Protein AF-W1IBV4-F1 (afdb_monomer_lite)

Foldseek 3Di:
DVVVLVVVLVVLVVLLVVLLVVLVVVLVVLVVVLVVQVVVDDVVNVVSVVVVVVSVVVSVVSVVVSVVSVVVSVVSVVVVVVVVVVVD

Structure (mmCIF, N/CA/C/O backbone):
data_AF-W1IBV4-F1
#
_entry.id   AF-W1IBV4-F1
#
loop_
_atom_site.group_PDB
_atom_site.id
_atom_site.type_symbol
_atom_site.label_atom_id
_atom_site.label_alt_id
_atom_site.label_comp_id
_atom_site.label_asym_id
_atom_site.label_entity_id
_atom_site.label_seq_id
_atom_site.pdbx_PDB_ins_code
_atom_site.Cartn_x
_atom_site.Cartn_y
_atom_site.Cartn_z
_atom_site.occupancy
_atom_site.B_iso_or_equiv
_atom_site.auth_seq_id
_atom_site.auth_comp_id
_atom_site.auth_asym_id
_atom_site.auth_atom_id
_atom_site.pdbx_PDB_model_num
ATOM 1 N N . TYR A 1 1 ? 18.809 7.547 -21.999 1.00 59.78 1 TYR A N 1
ATOM 2 C CA . TYR A 1 1 ? 17.397 7.189 -22.233 1.00 59.78 1 TYR A CA 1
ATOM 3 C C . TYR A 1 1 ? 16.998 5.955 -21.418 1.00 59.78 1 TYR A C 1
ATOM 5 O O . TYR A 1 1 ? 16.247 6.107 -20.465 1.00 59.78 1 TYR A O 1
ATOM 13 N N . ILE A 1 2 ? 17.610 4.787 -21.656 1.00 61.03 2 ILE A N 1
ATOM 14 C CA . ILE A 1 2 ? 17.307 3.493 -20.998 1.00 61.03 2 ILE A CA 1
ATOM 15 C C . ILE A 1 2 ? 17.240 3.554 -19.454 1.00 61.03 2 ILE A C 1
ATOM 17 O O . ILE A 1 2 ? 16.266 3.089 -18.868 1.00 61.03 2 ILE A O 1
ATOM 21 N N . ARG A 1 3 ? 18.199 4.213 -18.779 1.00 58.78 3 ARG A N 1
ATOM 22 C CA . ARG A 1 3 ? 18.199 4.340 -17.301 1.00 58.78 3 ARG A CA 1
ATOM 23 C C . ARG A 1 3 ? 16.972 5.068 -16.729 1.00 58.78 3 ARG A C 1
ATOM 25 O O . ARG A 1 3 ? 16.518 4.729 -15.645 1.00 58.78 3 ARG A O 1
ATOM 32 N N . SER A 1 4 ? 16.434 6.058 -17.444 1.00 72.88 4 SER A N 1
ATOM 33 C CA . SER A 1 4 ? 15.290 6.855 -16.972 1.00 72.88 4 SER A CA 1
ATOM 34 C C . SER A 1 4 ? 13.960 6.112 -17.167 1.00 72.88 4 SER A C 1
ATOM 36 O O . SER A 1 4 ? 13.099 6.149 -16.293 1.00 72.88 4 SER A O 1
ATOM 38 N N . TYR A 1 5 ? 13.829 5.342 -18.253 1.00 66.06 5 TYR A N 1
ATOM 39 C CA . TYR A 1 5 ? 12.679 4.456 -18.472 1.00 66.06 5 TYR A CA 1
ATOM 40 C C . TYR A 1 5 ? 12.658 3.270 -17.503 1.00 66.06 5 TYR A C 1
ATOM 42 O O . TYR A 1 5 ? 11.598 2.924 -16.984 1.00 66.06 5 TYR A O 1
ATOM 50 N N . LEU A 1 6 ? 13.826 2.704 -17.180 1.00 69.19 6 LEU A N 1
ATOM 51 C CA . LEU A 1 6 ? 13.951 1.681 -16.141 1.00 69.19 6 LEU A CA 1
ATOM 52 C C . LEU A 1 6 ? 13.555 2.234 -14.765 1.00 69.19 6 LEU A C 1
ATOM 54 O O . LEU A 1 6 ? 12.766 1.613 -14.056 1.00 69.19 6 LEU A O 1
ATOM 58 N N . ALA A 1 7 ? 14.026 3.437 -14.419 1.00 75.62 7 ALA A N 1
ATOM 59 C CA . ALA A 1 7 ? 13.628 4.114 -13.187 1.00 75.62 7 ALA A CA 1
ATOM 60 C C . ALA A 1 7 ? 12.108 4.353 -13.125 1.00 75.62 7 ALA A C 1
ATOM 62 O O . ALA A 1 7 ? 11.509 4.181 -12.066 1.00 75.62 7 ALA A O 1
ATOM 63 N N . ARG A 1 8 ? 11.463 4.672 -14.259 1.00 78.38 8 ARG A N 1
ATOM 64 C CA . ARG A 1 8 ? 10.000 4.812 -14.350 1.00 78.38 8 ARG A CA 1
ATOM 65 C C . ARG A 1 8 ? 9.271 3.498 -14.055 1.00 78.38 8 ARG A C 1
ATOM 67 O O . ARG A 1 8 ? 8.316 3.509 -13.285 1.00 78.38 8 ARG A O 1
ATOM 74 N N . ASN A 1 9 ? 9.741 2.381 -14.611 1.00 72.88 9 ASN A N 1
ATOM 75 C CA . ASN A 1 9 ? 9.182 1.048 -14.350 1.00 72.88 9 ASN A CA 1
ATOM 76 C C . ASN A 1 9 ? 9.331 0.621 -12.888 1.00 72.88 9 ASN A C 1
ATOM 78 O O . ASN A 1 9 ? 8.363 0.190 -12.265 1.00 72.88 9 ASN A O 1
ATOM 82 N N . VAL A 1 10 ? 10.528 0.792 -12.324 1.00 79.88 10 VAL A N 1
ATOM 83 C CA . VAL A 1 10 ? 10.798 0.478 -10.914 1.00 79.88 10 VAL A CA 1
ATOM 84 C C . VAL A 1 10 ? 9.949 1.353 -9.991 1.00 79.88 10 VAL A C 1
ATOM 86 O O . VAL A 1 10 ? 9.372 0.857 -9.028 1.00 79.88 10 VAL A O 1
ATOM 89 N N . SER A 1 11 ? 9.798 2.641 -10.311 1.00 83.56 11 SER A N 1
ATOM 90 C CA . SER A 1 11 ? 8.959 3.564 -9.540 1.00 83.56 11 SER A CA 1
ATOM 91 C C . SER A 1 11 ? 7.472 3.172 -9.559 1.00 83.56 11 SER A C 1
ATOM 93 O O . SER A 1 11 ? 6.767 3.378 -8.570 1.00 83.56 11 SER A O 1
ATOM 95 N N . LEU A 1 12 ? 6.990 2.563 -10.647 1.00 81.94 12 LEU A N 1
ATOM 96 C CA . LEU A 1 12 ? 5.627 2.034 -10.755 1.00 81.94 12 LEU A CA 1
ATOM 97 C C . LEU A 1 12 ? 5.416 0.807 -9.853 1.00 81.94 12 LEU A C 1
ATOM 99 O O . LEU A 1 12 ? 4.448 0.757 -9.098 1.00 81.94 12 LEU A O 1
ATOM 103 N N . GLY A 1 13 ? 6.354 -0.146 -9.885 1.00 79.88 13 GLY A N 1
ATOM 104 C CA . GLY A 1 13 ? 6.314 -1.347 -9.044 1.00 79.88 13 GLY A CA 1
ATOM 105 C C . GLY A 1 13 ? 6.457 -1.034 -7.553 1.00 79.88 13 GLY A C 1
ATOM 106 O O . GLY A 1 13 ? 5.726 -1.582 -6.730 1.00 79.88 13 GLY A O 1
ATOM 107 N N . LEU A 1 14 ? 7.329 -0.085 -7.196 1.00 84.69 14 LEU A N 1
ATOM 108 C CA . LEU A 1 14 ? 7.482 0.372 -5.812 1.00 84.69 14 LEU A CA 1
ATOM 109 C C . LEU A 1 14 ? 6.191 1.007 -5.274 1.00 84.69 14 LEU A C 1
ATOM 111 O O . LEU A 1 14 ? 5.838 0.791 -4.120 1.00 84.69 14 LEU A O 1
ATOM 115 N N . ARG A 1 15 ? 5.457 1.746 -6.115 1.00 84.00 15 ARG A N 1
ATOM 116 C CA . ARG A 1 15 ? 4.163 2.353 -5.760 1.00 84.00 15 ARG A CA 1
ATOM 117 C C . ARG A 1 15 ? 3.106 1.300 -5.433 1.00 84.00 15 ARG A C 1
ATOM 119 O O . ARG A 1 15 ? 2.354 1.462 -4.479 1.00 84.00 15 ARG A O 1
ATOM 126 N N . LEU A 1 16 ? 3.091 0.208 -6.194 1.00 82.69 16 LEU A N 1
ATOM 127 C CA . LEU A 1 16 ? 2.226 -0.940 -5.944 1.00 82.69 16 LEU A CA 1
ATOM 128 C C . LEU A 1 16 ? 2.529 -1.586 -4.586 1.00 82.69 16 LEU A C 1
ATOM 130 O O . LEU A 1 16 ? 1.635 -1.764 -3.762 1.00 82.69 16 LEU A O 1
ATOM 134 N N . ALA A 1 17 ? 3.806 -1.899 -4.351 1.00 84.50 17 ALA A N 1
ATOM 135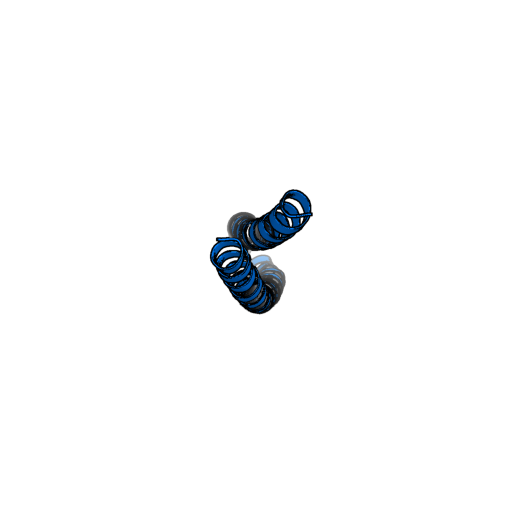 C CA . ALA A 1 17 ? 4.263 -2.538 -3.122 1.00 84.50 17 ALA A CA 1
ATOM 136 C C . ALA A 1 17 ? 4.001 -1.656 -1.891 1.00 84.50 17 ALA A C 1
ATOM 138 O O . ALA A 1 17 ? 3.555 -2.158 -0.859 1.00 84.50 17 ALA A O 1
ATOM 139 N N . ALA A 1 18 ? 4.222 -0.343 -2.014 1.00 85.12 18 ALA A N 1
ATOM 140 C CA . ALA A 1 18 ? 3.943 0.623 -0.960 1.00 85.12 18 ALA A CA 1
ATOM 141 C C . ALA A 1 18 ? 2.447 0.685 -0.613 1.00 85.12 18 ALA A C 1
ATOM 143 O O . ALA A 1 18 ? 2.112 0.608 0.566 1.00 85.12 18 ALA A O 1
ATOM 144 N N . ASN A 1 19 ? 1.554 0.743 -1.609 1.00 83.25 19 ASN A N 1
ATOM 145 C CA . ASN A 1 19 ? 0.107 0.802 -1.368 1.00 83.25 19 ASN A CA 1
ATOM 146 C C . ASN A 1 19 ? -0.424 -0.476 -0.693 1.00 83.25 19 ASN A C 1
ATOM 148 O O . ASN A 1 19 ? -1.150 -0.392 0.293 1.00 83.25 19 ASN A O 1
ATOM 152 N N . ILE A 1 20 ? -0.012 -1.666 -1.150 1.00 82.31 20 ILE A N 1
ATOM 153 C CA . ILE A 1 20 ? -0.451 -2.933 -0.533 1.00 82.31 20 ILE A CA 1
ATOM 154 C C . ILE A 1 20 ? 0.092 -3.079 0.897 1.00 82.31 20 ILE A C 1
ATOM 156 O O . ILE A 1 20 ? -0.637 -3.497 1.797 1.00 82.31 20 ILE A O 1
ATOM 160 N N . THR A 1 21 ? 1.350 -2.695 1.132 1.00 86.81 21 THR A N 1
ATOM 161 C CA . THR A 1 21 ? 1.956 -2.749 2.474 1.00 86.81 21 THR A CA 1
ATOM 162 C C . THR A 1 21 ? 1.298 -1.751 3.429 1.00 86.81 21 THR A C 1
ATOM 164 O O . THR A 1 21 ? 1.032 -2.094 4.580 1.00 86.81 21 THR A O 1
ATOM 167 N N . ALA A 1 22 ? 0.983 -0.540 2.958 1.00 83.44 22 ALA A N 1
ATOM 168 C CA . ALA A 1 22 ? 0.276 0.474 3.739 1.00 83.44 22 ALA A CA 1
ATOM 169 C C . ALA A 1 22 ? -1.143 0.020 4.109 1.00 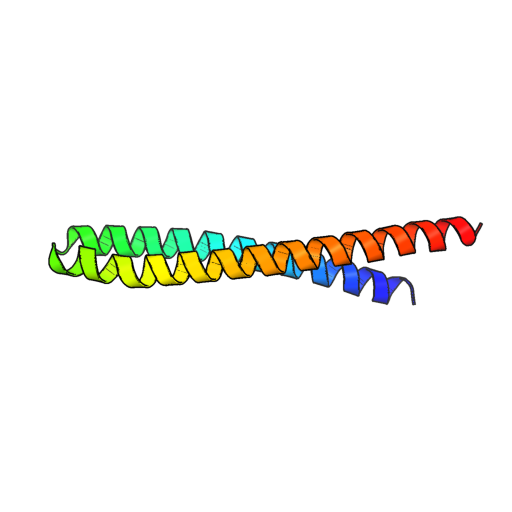83.44 22 ALA A C 1
ATOM 171 O O . ALA A 1 22 ? -1.521 0.113 5.277 1.00 83.44 22 ALA A O 1
ATOM 172 N N . GLY A 1 23 ? -1.891 -0.544 3.153 1.00 82.00 23 GLY A N 1
ATOM 173 C CA . GLY A 1 23 ? -3.215 -1.115 3.402 1.00 82.00 23 GLY A CA 1
ATOM 174 C C . GLY A 1 23 ? -3.178 -2.258 4.422 1.00 82.00 23 GLY A C 1
ATOM 175 O O . GLY A 1 23 ? -3.962 -2.267 5.369 1.00 82.00 23 GLY A O 1
ATOM 176 N N . HIS A 1 24 ? -2.218 -3.181 4.299 1.00 83.44 24 HIS A N 1
ATOM 177 C CA . HIS A 1 24 ? -2.042 -4.281 5.254 1.00 83.44 24 HIS A CA 1
ATOM 178 C C . HIS A 1 24 ? -1.674 -3.779 6.664 1.00 83.44 24 HIS A C 1
ATOM 180 O O . HIS A 1 24 ? -2.238 -4.237 7.659 1.00 83.44 24 HIS A O 1
ATOM 186 N N . MET A 1 25 ? -0.757 -2.811 6.768 1.00 84.88 25 MET A N 1
ATOM 187 C CA . MET A 1 25 ? -0.373 -2.193 8.043 1.00 84.88 25 MET A CA 1
ATOM 188 C C . MET A 1 25 ? -1.555 -1.465 8.697 1.00 84.88 25 MET A C 1
ATOM 190 O O . MET A 1 25 ? -1.773 -1.606 9.901 1.00 84.88 25 MET A O 1
ATOM 194 N N . LEU A 1 26 ? -2.349 -0.738 7.908 1.00 82.50 26 LEU A N 1
ATOM 195 C CA . LEU A 1 26 ? -3.548 -0.044 8.373 1.00 82.50 26 LEU A CA 1
ATOM 196 C C . LEU A 1 26 ? -4.583 -1.022 8.945 1.00 82.50 26 LEU A C 1
ATOM 198 O O . LEU A 1 26 ? -5.158 -0.759 10.001 1.00 82.50 26 LEU A O 1
ATOM 202 N N . LEU A 1 27 ? -4.771 -2.173 8.294 1.00 81.44 27 LEU A N 1
ATOM 203 C CA . LEU A 1 27 ? -5.688 -3.224 8.739 1.00 81.44 27 LEU A CA 1
ATOM 204 C C . LEU A 1 27 ? -5.238 -3.841 10.073 1.00 81.44 27 LEU A C 1
ATOM 206 O O . LEU A 1 27 ? -6.057 -4.006 10.977 1.00 81.44 27 LEU A O 1
ATOM 210 N N . SER A 1 28 ? -3.935 -4.094 10.250 1.00 80.50 28 SER A N 1
ATOM 211 C CA . SER A 1 28 ? -3.378 -4.541 11.537 1.00 80.50 28 SER A CA 1
ATOM 212 C C . SER A 1 28 ? -3.553 -3.508 12.655 1.00 80.50 28 SER A C 1
ATOM 214 O O . SER A 1 28 ? -3.941 -3.877 13.764 1.00 80.50 28 SER A O 1
ATOM 216 N N . ILE A 1 29 ? -3.307 -2.221 12.384 1.00 82.56 29 ILE A N 1
ATOM 217 C CA . ILE A 1 29 ? -3.466 -1.151 13.384 1.00 82.56 29 ILE A CA 1
ATOM 218 C C . ILE A 1 29 ? -4.936 -1.011 13.784 1.00 82.56 29 ILE A C 1
ATOM 220 O O . ILE A 1 29 ? -5.246 -0.955 14.974 1.00 82.56 29 ILE A O 1
ATOM 224 N N . LEU A 1 30 ? -5.851 -1.001 12.810 1.00 76.81 30 LEU A N 1
ATOM 225 C CA . LEU A 1 30 ? -7.274 -0.863 13.092 1.00 76.81 30 LEU A CA 1
ATOM 226 C C . LEU A 1 30 ? -7.833 -2.104 13.799 1.00 76.81 30 LEU A C 1
ATOM 228 O O . LEU A 1 30 ? -8.605 -1.953 14.738 1.00 76.81 30 LEU A O 1
ATOM 232 N N . SER A 1 31 ? -7.408 -3.316 13.430 1.00 76.88 31 SER A N 1
ATOM 233 C CA . SER A 1 31 ? -7.767 -4.540 14.160 1.00 76.88 31 SER A CA 1
ATOM 234 C C . SER A 1 31 ? -7.333 -4.469 15.627 1.00 76.88 31 SER A C 1
ATOM 236 O O . SER A 1 31 ? -8.098 -4.857 16.508 1.00 76.88 31 SER A O 1
ATOM 238 N N . GLY A 1 32 ? -6.133 -3.949 15.908 1.00 81.31 32 GLY A N 1
ATOM 239 C CA . GLY A 1 32 ? -5.663 -3.720 17.277 1.00 81.31 32 GLY A CA 1
ATOM 240 C C . GLY A 1 32 ? -6.467 -2.642 18.013 1.00 81.31 32 GLY A C 1
ATOM 241 O O . GLY A 1 32 ? -6.775 -2.793 19.195 1.00 81.31 32 GLY A O 1
ATOM 242 N N . PHE A 1 33 ? -6.859 -1.577 17.310 1.00 76.31 33 PHE A N 1
ATOM 243 C CA . PHE A 1 33 ? -7.672 -0.490 17.857 1.00 76.31 33 PHE A CA 1
ATOM 244 C C . PHE A 1 33 ? -9.099 -0.949 18.187 1.00 76.31 33 PHE A C 1
ATOM 246 O O . PHE A 1 33 ? -9.584 -0.712 19.291 1.00 76.31 33 PHE A O 1
ATOM 253 N N . VAL A 1 34 ? -9.740 -1.684 17.271 1.00 73.19 34 VAL A N 1
ATOM 254 C CA . VAL A 1 34 ? -11.049 -2.313 17.478 1.00 73.19 34 VAL A CA 1
ATOM 255 C C . VAL A 1 34 ? -10.969 -3.290 18.645 1.00 73.19 34 VAL A C 1
ATOM 257 O O . VAL A 1 34 ? -11.772 -3.174 19.558 1.00 73.19 34 VAL A O 1
ATOM 260 N N . TYR A 1 35 ? -9.970 -4.173 18.702 1.00 76.38 35 TYR A N 1
ATOM 261 C CA . TYR A 1 35 ? -9.815 -5.114 19.818 1.00 76.38 35 TYR A CA 1
ATOM 262 C C . TYR A 1 35 ? -9.705 -4.417 21.19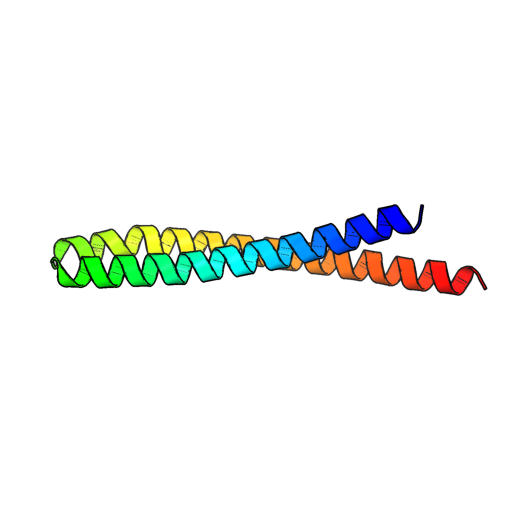2 1.00 76.38 35 TYR A C 1
ATOM 264 O O . TYR A 1 35 ? -10.311 -4.860 22.169 1.00 76.38 35 TYR A O 1
ATOM 272 N N . ASN A 1 36 ? -8.987 -3.292 21.277 1.00 75.69 36 ASN A N 1
ATOM 273 C CA . ASN A 1 36 ? -8.900 -2.488 22.505 1.00 75.69 36 ASN A CA 1
ATOM 274 C C . ASN A 1 36 ? -10.239 -1.836 22.880 1.00 75.69 36 ASN A C 1
ATOM 276 O O . ASN A 1 36 ? -10.652 -1.834 24.041 1.00 75.69 36 ASN A O 1
ATOM 280 N N . ILE A 1 37 ? -10.940 -1.303 21.883 1.00 69.81 37 ILE A N 1
ATOM 281 C CA . ILE A 1 37 ? -12.232 -0.644 22.059 1.00 69.81 37 ILE A CA 1
ATOM 282 C C . ILE A 1 37 ? -13.342 -1.641 22.419 1.00 69.81 37 ILE A C 1
ATOM 284 O O . ILE A 1 37 ? -14.184 -1.343 23.266 1.00 69.81 37 ILE A O 1
ATOM 288 N N . MET A 1 38 ? -13.322 -2.841 21.837 1.00 66.25 38 MET A N 1
ATOM 289 C CA . MET A 1 38 ? -14.262 -3.919 22.150 1.00 66.25 38 MET A CA 1
ATOM 290 C C . MET A 1 38 ? -14.198 -4.329 23.622 1.00 66.25 38 MET A C 1
ATOM 292 O O . MET A 1 38 ? -15.231 -4.633 24.213 1.00 66.25 38 MET A O 1
ATOM 296 N N . ASN A 1 39 ? -13.011 -4.276 24.232 1.00 68.75 39 ASN A N 1
ATOM 297 C CA . ASN A 1 39 ? -12.838 -4.527 25.663 1.00 68.75 39 ASN A CA 1
ATOM 298 C C . ASN A 1 39 ? -13.361 -3.384 26.556 1.00 68.75 39 ASN A C 1
ATOM 300 O O . ASN A 1 39 ? -13.541 -3.593 27.752 1.00 68.75 39 ASN A O 1
ATOM 304 N N . SER A 1 40 ? -13.629 -2.194 26.003 1.00 68.88 40 SER A N 1
ATOM 305 C CA . SER A 1 40 ? -14.045 -1.006 26.768 1.00 68.88 40 SER A CA 1
ATOM 306 C C . SER A 1 40 ? -15.567 -0.772 26.796 1.00 68.88 40 SER A C 1
ATOM 308 O O . SER A 1 40 ? -16.041 0.002 27.625 1.00 68.88 40 SER A O 1
ATOM 310 N N . GLY A 1 41 ? -16.362 -1.438 25.942 1.00 68.56 41 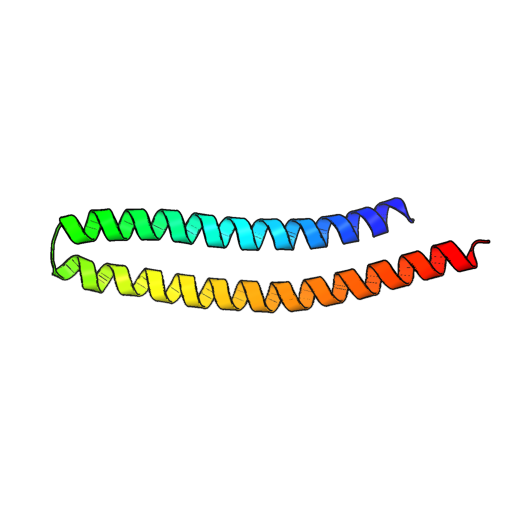GLY A N 1
ATOM 311 C CA . GLY A 1 41 ? -17.832 -1.434 26.044 1.00 68.56 41 GLY A CA 1
ATOM 312 C C . GLY A 1 41 ? -18.603 -1.711 24.742 1.00 68.56 41 GLY A C 1
ATOM 313 O O . GLY A 1 41 ? -18.115 -1.478 23.638 1.00 68.56 41 GLY A O 1
ATOM 314 N N . PHE A 1 42 ? -19.860 -2.161 24.873 1.00 65.50 42 PHE A N 1
ATOM 315 C CA . PHE A 1 42 ? -20.712 -2.636 23.764 1.00 65.50 42 PHE A CA 1
ATOM 316 C C . PHE A 1 42 ? -21.074 -1.557 22.724 1.00 65.50 42 PHE A C 1
ATOM 318 O O . PHE A 1 42 ? -21.139 -1.843 21.532 1.00 65.50 42 PHE A O 1
ATOM 325 N N . ILE A 1 43 ? -21.261 -0.298 23.138 1.00 67.69 43 ILE A N 1
ATOM 326 C CA . ILE A 1 43 ? -21.560 0.815 22.214 1.00 67.69 43 ILE A CA 1
ATOM 327 C C . ILE A 1 43 ? -20.388 1.098 21.267 1.00 67.69 43 ILE A C 1
ATOM 329 O O . ILE A 1 43 ? -20.592 1.395 20.089 1.00 67.69 43 ILE A O 1
ATOM 333 N N . PHE A 1 44 ? -19.155 0.967 21.751 1.00 67.56 44 PHE A N 1
ATOM 334 C CA . PHE A 1 44 ? -17.991 1.259 20.929 1.00 67.56 44 PHE A CA 1
ATOM 335 C C . PHE A 1 44 ? -17.655 0.141 19.925 1.00 67.56 44 PHE A C 1
ATOM 337 O O . PHE A 1 44 ? -16.966 0.402 18.939 1.00 67.56 44 PHE A O 1
ATOM 344 N N . PHE A 1 45 ? -18.203 -1.068 20.106 1.00 66.88 45 PHE A N 1
ATOM 345 C CA . PHE A 1 45 ? -18.125 -2.156 19.121 1.00 66.88 45 PHE A CA 1
ATOM 346 C C . PHE A 1 45 ? -18.767 -1.753 17.782 1.00 66.88 45 PHE A C 1
ATOM 348 O O . PHE A 1 45 ? -18.155 -1.897 16.725 1.00 66.88 45 PHE A O 1
ATOM 355 N N . ILE A 1 46 ? -19.978 -1.184 17.826 1.00 68.69 46 ILE A N 1
ATOM 356 C CA . ILE A 1 46 ? -20.700 -0.719 16.629 1.00 68.69 46 ILE A CA 1
ATOM 357 C C . ILE A 1 46 ? -19.977 0.468 15.980 1.00 68.69 46 ILE A C 1
ATOM 359 O O . ILE A 1 46 ? -19.875 0.536 14.755 1.00 68.69 46 ILE A O 1
ATOM 363 N N . LEU A 1 47 ? -19.432 1.383 16.788 1.00 74.38 47 LEU A N 1
ATOM 364 C CA . LEU A 1 47 ? -18.711 2.548 16.272 1.00 74.38 47 LEU A CA 1
ATOM 365 C C . LEU A 1 47 ? -17.409 2.156 15.551 1.00 74.38 47 LEU A C 1
ATOM 367 O O . LEU A 1 47 ? -17.057 2.790 14.562 1.00 74.38 47 LEU A O 1
ATOM 371 N N . GLY A 1 48 ? -16.719 1.106 16.014 1.00 73.12 48 GLY A N 1
ATOM 372 C CA . GLY A 1 48 ? -15.490 0.584 15.401 1.00 73.12 48 GLY A CA 1
ATOM 373 C C . GLY A 1 48 ? -15.699 -0.120 14.053 1.00 73.12 48 GLY A C 1
ATOM 374 O O . GLY A 1 48 ? -14.772 -0.202 13.248 1.00 73.12 48 GLY A O 1
ATOM 375 N N . LEU A 1 49 ? -16.922 -0.569 13.763 1.00 75.19 49 LEU A N 1
ATOM 376 C CA . LEU A 1 49 ? -17.283 -1.234 12.506 1.00 75.19 49 LEU A CA 1
ATOM 377 C C . LEU A 1 49 ? -17.324 -0.268 11.309 1.00 75.19 49 LEU A C 1
ATOM 379 O O . LEU A 1 49 ? -16.964 -0.649 10.197 1.00 75.19 49 LEU A O 1
ATOM 383 N N . ILE A 1 50 ? -17.707 0.991 11.534 1.00 81.75 50 ILE A N 1
ATOM 384 C CA . ILE A 1 50 ? -17.783 2.034 10.496 1.00 81.75 50 ILE A CA 1
ATOM 385 C C . ILE A 1 50 ? -16.406 2.329 9.862 1.00 81.75 50 ILE A C 1
ATOM 387 O O . ILE A 1 50 ? -16.287 2.216 8.639 1.00 81.75 50 ILE A O 1
ATOM 391 N N . PRO A 1 51 ? -15.347 2.673 10.629 1.00 78.62 51 PRO A N 1
ATOM 392 C CA . PRO A 1 51 ? -14.023 2.917 10.058 1.00 78.62 51 PRO A CA 1
ATOM 393 C C . PRO A 1 51 ? -13.415 1.656 9.435 1.00 78.62 51 PRO A C 1
ATOM 395 O O . PRO A 1 51 ? -12.695 1.765 8.445 1.00 78.62 51 PRO A O 1
ATOM 398 N N . LEU A 1 52 ? -13.745 0.461 9.941 1.00 78.81 52 LEU A N 1
ATOM 399 C CA . LEU A 1 52 ? -13.316 -0.802 9.334 1.00 78.81 52 LEU A CA 1
ATOM 400 C C . LEU A 1 52 ? -13.892 -0.974 7.926 1.00 78.81 52 LEU A C 1
ATOM 402 O O . LEU A 1 52 ? -13.158 -1.288 6.992 1.00 78.81 52 LEU A O 1
ATOM 406 N N . LEU A 1 53 ? -15.187 -0.711 7.758 1.00 83.00 53 LEU A N 1
ATOM 407 C CA . LEU A 1 53 ? -15.868 -0.839 6.473 1.00 83.00 53 LEU A CA 1
ATOM 408 C C . LEU A 1 53 ? -15.360 0.196 5.456 1.00 83.00 53 LEU A C 1
ATOM 410 O O . LEU A 1 53 ? -15.156 -0.135 4.289 1.00 83.00 53 LEU A O 1
ATOM 414 N N . PHE A 1 54 ? -15.072 1.420 5.911 1.00 84.38 54 PHE A N 1
ATOM 415 C CA . PHE A 1 54 ? -14.453 2.459 5.083 1.00 84.38 54 PHE A CA 1
ATOM 416 C C . PHE A 1 54 ? -13.050 2.061 4.601 1.00 84.38 54 PHE A C 1
ATOM 418 O O . PHE A 1 54 ? -12.753 2.181 3.413 1.00 84.38 54 PHE A O 1
ATOM 425 N N . ILE A 1 55 ? -12.202 1.539 5.494 1.00 81.12 55 ILE A N 1
ATOM 426 C CA . ILE A 1 55 ? -10.843 1.103 5.142 1.00 81.12 55 ILE A CA 1
ATOM 427 C C . ILE A 1 55 ? -10.872 -0.092 4.186 1.00 81.12 55 ILE A C 1
ATOM 429 O O . ILE A 1 55 ? -10.106 -0.112 3.227 1.00 81.12 55 ILE A O 1
ATOM 433 N N . ILE A 1 56 ? -11.770 -1.059 4.393 1.00 82.19 56 ILE A N 1
ATOM 434 C CA . ILE A 1 56 ? -11.933 -2.200 3.479 1.00 82.19 56 ILE A CA 1
ATOM 435 C C . ILE A 1 56 ? -12.351 -1.718 2.083 1.00 82.19 56 ILE A C 1
ATOM 437 O O . ILE A 1 56 ? -11.771 -2.152 1.087 1.00 82.19 56 ILE A O 1
ATOM 441 N N . ALA A 1 57 ? -13.313 -0.794 1.997 1.00 87.25 57 ALA A N 1
ATOM 442 C CA . ALA A 1 57 ? -13.738 -0.220 0.722 1.00 87.25 57 ALA A CA 1
ATOM 443 C C . ALA A 1 57 ? -12.591 0.529 0.017 1.00 87.25 57 ALA A C 1
ATOM 445 O O . ALA A 1 57 ? -12.393 0.366 -1.188 1.00 87.25 57 ALA A O 1
ATOM 446 N N . PHE A 1 58 ? -11.801 1.301 0.769 1.00 84.44 58 PHE A N 1
ATOM 447 C CA . PHE A 1 58 ? -10.646 2.028 0.240 1.00 84.44 58 PHE A CA 1
ATOM 448 C C . PHE A 1 58 ? -9.530 1.083 -0.229 1.00 84.44 58 PHE A C 1
ATOM 450 O O . PHE A 1 58 ? -9.012 1.240 -1.332 1.00 84.44 58 PHE A O 1
ATOM 457 N N . SER A 1 59 ? -9.231 0.038 0.546 1.00 82.31 59 SER A N 1
ATOM 458 C CA . SER A 1 59 ? -8.249 -0.991 0.190 1.00 82.31 59 SER A CA 1
ATOM 459 C C . SER A 1 59 ? -8.647 -1.755 -1.080 1.00 82.31 59 SER A C 1
ATOM 461 O O . SER A 1 59 ? -7.800 -2.037 -1.930 1.00 82.31 59 SER A O 1
ATOM 463 N N . GLY A 1 60 ? -9.942 -2.032 -1.268 1.00 85.12 60 GLY A N 1
ATOM 464 C CA . GLY A 1 60 ? -10.454 -2.619 -2.509 1.00 85.12 60 GLY A CA 1
ATOM 465 C C . GLY A 1 60 ? -10.228 -1.719 -3.729 1.00 85.12 60 GLY A C 1
ATOM 466 O O . GLY A 1 60 ? -9.821 -2.197 -4.789 1.00 85.12 60 GLY A O 1
ATOM 467 N N . LEU A 1 61 ? -10.425 -0.406 -3.574 1.00 87.12 61 LEU A N 1
ATOM 468 C CA . LEU A 1 61 ? -10.131 0.570 -4.625 1.00 87.12 61 LEU A CA 1
ATOM 469 C C . LEU A 1 61 ? -8.627 0.636 -4.938 1.00 87.12 61 LEU A C 1
ATOM 471 O O . LEU A 1 61 ? -8.243 0.670 -6.109 1.00 87.12 61 LEU A O 1
ATOM 475 N N . GLU A 1 62 ? -7.766 0.598 -3.919 1.00 85.06 62 GLU A N 1
ATOM 476 C CA . GLU A 1 62 ? -6.311 0.543 -4.105 1.00 85.06 62 GLU A CA 1
ATOM 477 C C . GLU A 1 62 ? -5.877 -0.715 -4.866 1.00 85.06 62 GLU A C 1
ATOM 479 O O . GLU A 1 62 ? -5.020 -0.628 -5.748 1.00 85.06 62 GLU A O 1
ATOM 484 N N . LEU A 1 63 ? -6.507 -1.864 -4.597 1.00 83.94 63 LEU A N 1
ATOM 485 C CA . LEU A 1 63 ? -6.256 -3.111 -5.319 1.00 83.94 63 LEU A CA 1
ATOM 486 C C . LEU A 1 63 ? -6.695 -3.036 -6.796 1.00 83.94 63 LEU A C 1
ATOM 488 O O . LEU A 1 63 ? -6.018 -3.567 -7.679 1.00 83.94 63 LEU A O 1
ATOM 492 N N . ALA A 1 64 ? -7.796 -2.345 -7.098 1.00 88.19 64 ALA A N 1
ATOM 493 C CA . ALA A 1 64 ? -8.226 -2.129 -8.480 1.00 88.19 64 ALA A CA 1
ATOM 494 C C . ALA A 1 64 ? -7.215 -1.269 -9.262 1.00 88.19 64 ALA A C 1
ATOM 496 O O . ALA A 1 64 ? -6.824 -1.609 -10.382 1.00 88.19 64 ALA A O 1
ATOM 497 N N . ILE A 1 65 ? -6.723 -0.189 -8.647 1.00 87.69 65 ILE A N 1
ATOM 498 C CA . ILE A 1 65 ? -5.677 0.669 -9.230 1.00 87.69 65 ILE A CA 1
ATOM 499 C C . ILE A 1 65 ? -4.369 -0.116 -9.391 1.00 87.69 65 ILE A C 1
ATOM 501 O O . ILE A 1 65 ? -3.670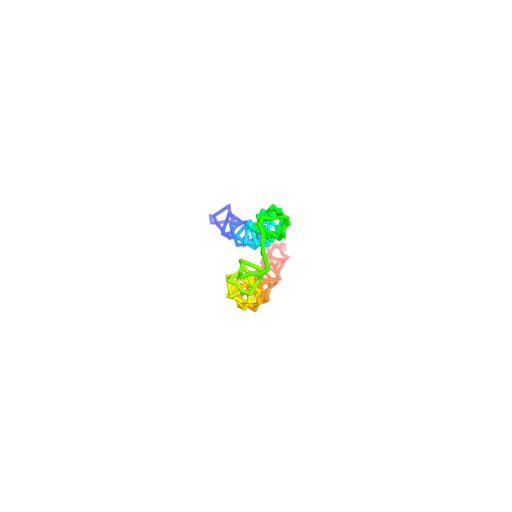 0.025 -10.399 1.00 87.69 65 ILE A O 1
ATOM 505 N N . ALA A 1 66 ? -4.056 -0.976 -8.424 1.00 85.19 66 ALA A N 1
ATOM 506 C CA . ALA A 1 66 ? -2.903 -1.859 -8.450 1.00 85.19 66 ALA A CA 1
ATOM 507 C C . ALA A 1 66 ? -2.906 -2.787 -9.679 1.00 85.19 66 ALA A C 1
ATOM 509 O O . ALA A 1 66 ? -1.886 -2.924 -10.359 1.00 85.19 66 ALA A O 1
ATOM 510 N N . PHE A 1 67 ? -4.062 -3.355 -10.023 1.00 83.88 67 PHE A N 1
ATOM 511 C CA . PHE A 1 67 ? -4.209 -4.209 -11.202 1.00 83.88 67 PHE A CA 1
ATOM 512 C C . PHE A 1 67 ? -3.949 -3.448 -12.511 1.00 83.88 67 PHE A C 1
ATOM 514 O O . PHE A 1 67 ? -3.223 -3.924 -13.387 1.00 83.88 67 PHE A O 1
ATOM 521 N N . ILE A 1 68 ? -4.479 -2.225 -12.616 1.00 88.50 68 ILE A N 1
ATOM 522 C CA . ILE A 1 68 ? -4.249 -1.342 -13.768 1.00 88.50 68 ILE A CA 1
ATOM 523 C C . ILE A 1 68 ? -2.753 -1.010 -13.899 1.00 88.50 68 ILE A C 1
ATOM 525 O O . ILE A 1 68 ? -2.200 -1.053 -14.997 1.00 88.50 68 ILE A O 1
ATOM 529 N N . GLN A 1 69 ? -2.066 -0.740 -12.786 1.00 83.81 69 GLN A N 1
ATOM 530 C CA . GLN A 1 69 ? -0.628 -0.451 -12.797 1.00 83.81 69 GLN A CA 1
ATOM 531 C C . GLN A 1 69 ? 0.234 -1.661 -13.178 1.00 83.81 69 GLN A C 1
ATOM 533 O O . GLN A 1 69 ? 1.216 -1.513 -13.908 1.00 83.81 69 GLN A O 1
ATOM 538 N N . ALA A 1 70 ? -0.141 -2.866 -12.744 1.00 83.69 70 ALA A N 1
ATOM 539 C CA . ALA A 1 70 ? 0.552 -4.094 -13.126 1.00 83.69 70 ALA A CA 1
ATOM 540 C C . ALA A 1 70 ? 0.468 -4.355 -14.642 1.00 83.69 70 ALA A C 1
ATOM 542 O O . ALA A 1 70 ? 1.465 -4.730 -15.260 1.00 83.69 70 ALA A O 1
ATOM 543 N N . GLN A 1 71 ? -0.686 -4.088 -15.265 1.00 86.44 71 GLN A N 1
ATOM 544 C CA . GLN A 1 71 ? -0.843 -4.166 -16.723 1.00 86.44 71 GLN A CA 1
ATOM 545 C C . GLN A 1 71 ? 0.100 -3.198 -17.454 1.00 86.44 71 GLN A C 1
ATOM 547 O O . GLN A 1 71 ? 0.801 -3.602 -18.384 1.00 86.44 71 GLN A O 1
ATOM 552 N N . VAL A 1 72 ? 0.179 -1.941 -17.002 1.00 85.69 72 VAL A N 1
ATOM 553 C CA . VAL A 1 72 ? 1.086 -0.934 -17.583 1.00 85.69 72 VAL A CA 1
ATOM 554 C C . VAL A 1 72 ? 2.549 -1.363 -17.452 1.00 85.69 72 VAL A C 1
ATOM 556 O O . VAL A 1 72 ? 3.315 -1.226 -18.407 1.00 85.69 72 VAL A O 1
ATOM 559 N N . PHE A 1 73 ? 2.933 -1.931 -16.307 1.00 81.81 73 PHE A N 1
ATOM 560 C CA . PHE A 1 73 ? 4.281 -2.453 -16.088 1.00 81.81 73 PHE A CA 1
ATOM 561 C C . PHE A 1 73 ? 4.638 -3.574 -17.073 1.00 81.81 73 PHE A C 1
ATOM 563 O O . PHE A 1 73 ? 5.704 -3.535 -17.687 1.00 81.81 73 PHE A O 1
ATOM 570 N N . VAL A 1 74 ? 3.742 -4.547 -17.273 1.00 83.75 74 VAL A N 1
ATOM 571 C CA . VAL A 1 74 ? 3.964 -5.663 -18.210 1.00 83.75 74 VAL A CA 1
ATOM 572 C C . VAL A 1 74 ? 4.149 -5.159 -19.642 1.00 83.75 74 VAL A C 1
ATOM 574 O O . VAL A 1 74 ? 5.081 -5.587 -20.325 1.00 83.75 74 VAL A O 1
ATOM 577 N N . VAL A 1 75 ? 3.315 -4.213 -20.086 1.00 85.50 75 VAL A N 1
ATOM 578 C CA . VAL A 1 75 ? 3.423 -3.618 -21.427 1.00 85.50 75 VAL A CA 1
ATOM 579 C C . VAL A 1 75 ? 4.762 -2.901 -21.609 1.00 85.50 75 VAL A C 1
ATOM 581 O O . VAL A 1 75 ? 5.446 -3.127 -22.610 1.00 85.50 75 VAL A O 1
ATOM 584 N N . LEU A 1 76 ? 5.181 -2.083 -20.637 1.00 82.38 76 LEU A N 1
ATOM 585 C CA . LEU A 1 76 ? 6.454 -1.365 -20.728 1.00 82.38 76 LEU A CA 1
ATOM 586 C C . LEU A 1 76 ? 7.660 -2.318 -20.687 1.00 82.38 76 LEU A C 1
ATOM 588 O O . LEU A 1 76 ? 8.649 -2.084 -21.379 1.00 82.38 76 LEU A O 1
ATOM 592 N N . SER A 1 77 ? 7.581 -3.387 -19.890 1.00 78.56 77 SER A N 1
ATOM 593 C CA . SER A 1 77 ? 8.641 -4.395 -19.780 1.00 78.56 77 SER A CA 1
ATOM 594 C C . SER A 1 77 ? 8.787 -5.211 -21.071 1.00 78.56 77 SER A C 1
ATOM 596 O O . SER A 1 77 ? 9.896 -5.424 -21.551 1.00 78.56 77 SER A O 1
ATOM 598 N N . SER A 1 78 ? 7.669 -5.586 -21.704 1.00 81.50 78 SER A N 1
ATOM 599 C CA . SER A 1 78 ? 7.669 -6.263 -23.009 1.00 81.50 78 SER A CA 1
ATOM 600 C C . SER A 1 78 ? 8.252 -5.382 -24.119 1.00 81.50 78 SER A C 1
ATOM 602 O O . SER A 1 78 ? 9.082 -5.847 -24.897 1.00 81.50 78 SER A O 1
ATOM 604 N N . SER A 1 79 ? 7.895 -4.091 -24.155 1.00 78.12 79 SER A N 1
ATOM 605 C CA . SER A 1 79 ? 8.488 -3.131 -25.099 1.00 78.12 79 SER A CA 1
ATOM 606 C C . SER A 1 79 ? 10.004 -3.018 -24.923 1.00 78.12 79 SER A C 1
ATOM 608 O O . SER A 1 79 ? 10.724 -2.962 -25.911 1.00 78.12 79 SER A O 1
ATOM 610 N N . TYR A 1 80 ? 10.496 -3.038 -23.680 1.00 73.00 80 TYR A N 1
ATOM 611 C CA . TYR A 1 80 ? 11.931 -2.992 -23.398 1.00 73.00 80 TYR A CA 1
ATOM 612 C C . TYR A 1 80 ? 12.677 -4.240 -23.889 1.00 73.00 80 TYR A C 1
ATOM 614 O O . TYR A 1 80 ? 13.758 -4.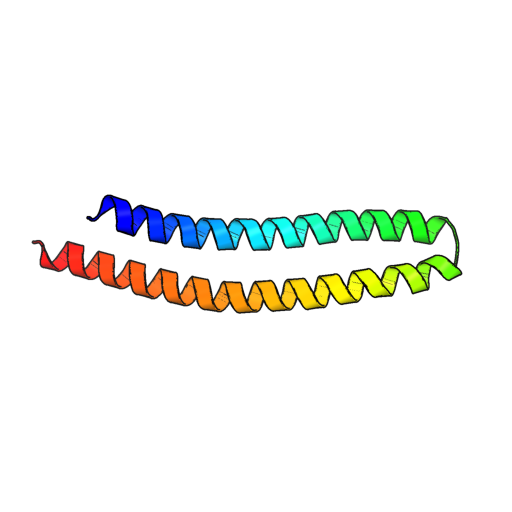118 -24.459 1.00 73.00 80 TYR A O 1
ATOM 622 N N . ILE A 1 81 ? 12.105 -5.433 -23.692 1.00 76.12 81 ILE A N 1
ATOM 623 C CA . ILE A 1 81 ? 12.701 -6.683 -24.188 1.00 76.12 81 ILE A CA 1
ATOM 624 C C . ILE A 1 81 ? 12.778 -6.667 -25.720 1.00 76.12 81 ILE A C 1
ATOM 626 O O . ILE A 1 81 ? 13.778 -7.109 -26.276 1.00 76.12 81 ILE A O 1
ATOM 630 N N . LYS A 1 82 ? 11.757 -6.123 -26.397 1.00 77.56 82 LYS A N 1
ATOM 631 C CA . LYS A 1 82 ? 11.752 -5.966 -27.859 1.00 77.56 82 LYS A CA 1
ATOM 632 C C . LYS A 1 82 ? 12.812 -4.971 -28.337 1.00 77.56 82 LYS A C 1
ATOM 634 O O . LYS A 1 82 ? 13.620 -5.339 -29.177 1.00 77.56 82 LYS A O 1
ATOM 639 N N . ASP A 1 83 ? 12.882 -3.783 -27.733 1.00 76.38 83 ASP A N 1
ATOM 640 C CA . ASP A 1 83 ? 13.913 -2.781 -28.053 1.00 76.38 83 ASP A CA 1
ATOM 641 C C . ASP A 1 83 ? 15.338 -3.302 -27.800 1.00 76.38 83 ASP A C 1
ATOM 643 O O . ASP A 1 83 ? 16.267 -2.939 -28.512 1.00 76.38 83 ASP A O 1
ATOM 647 N N . GLY A 1 84 ? 15.538 -4.140 -26.777 1.00 71.12 84 GLY A N 1
ATOM 648 C CA . GLY A 1 84 ? 16.833 -4.763 -26.492 1.00 71.12 84 GLY A CA 1
ATOM 649 C C . GLY A 1 84 ? 17.210 -5.893 -27.456 1.00 71.12 84 GLY A C 1
ATOM 650 O O . GLY A 1 84 ? 18.397 -6.158 -27.622 1.00 71.12 84 GLY A O 1
ATOM 651 N N . LEU A 1 85 ? 16.220 -6.546 -28.076 1.00 72.06 85 LEU A N 1
ATOM 652 C CA . LEU A 1 85 ? 16.419 -7.607 -29.064 1.00 72.06 85 LEU A CA 1
ATOM 653 C C . LEU A 1 85 ? 16.663 -7.046 -30.473 1.00 72.06 85 LEU A C 1
ATOM 655 O O . LEU A 1 85 ? 17.525 -7.570 -31.163 1.00 72.06 85 LEU A O 1
ATOM 659 N N . ASP A 1 86 ? 15.957 -5.981 -30.869 1.00 68.94 86 ASP A N 1
ATOM 660 C CA . ASP A 1 86 ? 16.141 -5.290 -32.163 1.00 68.94 86 ASP A CA 1
ATOM 661 C C . ASP A 1 86 ? 17.457 -4.486 -32.248 1.00 68.94 86 ASP A C 1
ATOM 663 O O . ASP A 1 86 ? 17.846 -4.029 -33.321 1.00 68.94 86 ASP A O 1
ATOM 667 N N . LEU A 1 87 ? 18.149 -4.278 -31.120 1.00 55.62 87 LEU A N 1
ATOM 668 C CA . LEU A 1 87 ? 19.451 -3.597 -31.069 1.00 55.62 87 LEU A CA 1
ATOM 669 C C . LEU A 1 87 ? 20.654 -4.537 -31.296 1.00 55.62 87 LEU A C 1
ATOM 671 O O . LEU A 1 87 ? 21.795 -4.090 -31.141 1.00 55.62 87 LEU A O 1
ATOM 675 N N . HIS A 1 88 ? 20.408 -5.803 -31.650 1.00 47.19 88 HIS A N 1
ATOM 676 C CA . HIS A 1 88 ? 21.393 -6.763 -32.162 1.00 47.19 88 HIS A CA 1
ATOM 677 C C . HIS A 1 88 ? 21.103 -7.070 -33.634 1.00 47.19 88 HIS A C 1
ATOM 679 O O . HIS A 1 88 ? 22.087 -7.195 -34.397 1.00 47.19 88 HIS A O 1
#

Secondary structure (DSSP, 8-state):
-HHHHHHHHHHHHHHHHHHHHHHHHHHHHHHHHHHHHHTT-HHHHHHHHHHHHHHHHHHHHHHHHHHHHHHHHHHHHHHHHHHHHTT-

pLDDT: mean 77.72, std 8.12, range [47.19, 88.5]

Organism: NCBI:txid1318459

InterPro domains:
  IPR000568 ATP synthase, F0 complex, subunit A [PF00119] (4-82)
  IPR000568 ATP synthase, F0 complex, subunit A [PR00123] (8-30)
  IPR000568 ATP synthase, F0 complex, subunit A [PR00123] (68-83)
  IPR023011 ATP synthase, F0 complex, subunit A, active site [PS00449] (11-20)
  IPR035908 ATP synthase, F0 complex, subunit A superfamily [G3DSA:1.20.120.220] (1-88)
  IPR035908 ATP synthase, F0 complex, subunit A superfamily [SSF81336] (4-81)
  IPR045083 ATP synthase, F0 complex, subunit A, bacterial/mitochondria [PTHR11410] (4-88)

Radius of gyration: 20.13 Å; chains: 1; bounding box: 43×15×59 Å

Sequence (88 aa):
YIRSYLARNVSLGLRLAANITAGHMLLSILSGFVYNIMNSGFIFFILGLIPLLFIIAFSGLELAIAFIQAQVFVVLSSSYIKDGLDLH